Protein AF-A0A7D5RNF7-F1 (afdb_monomer_lite)

Foldseek 3Di:
DDPPPPVVVQVVLVPDDCVVQVVVLLVVLVCCVVPVVADPVNVVVVLVSHDPPSSVSSVVSVVVVVVVVVVVVVVVVVVVVVVVVVVVVVVVCVVVVVVVVVVVVLLVVLVVCVVVPHDLVRNCVVSVDDSVVSCVSVVND

Secondary structure (DSSP, 8-state):
-----HHHHHHHHHS--HHHHHHHHHHHHHHHHHHS---HHHHHHHHHTSPTTHHHHHHHHHHHHHHHHHHHHHHHHHHHHHHHHHHHHHHHHHHHHHHHHHHHHHHHHHHHHHHTT--HHHHHHHH---HHHHHHHTT--

Radius of gyration: 35.84 Å; chains: 1; bounding box: 63×28×89 Å

pLDDT: mean 80.75, std 16.22, range [35.88, 97.56]

Structure (mmCIF, N/CA/C/O backbone):
data_AF-A0A7D5RNF7-F1
#
_entry.id   AF-A0A7D5RNF7-F1
#
loop_
_atom_site.group_PDB
_atom_site.id
_atom_site.type_symbol
_atom_site.label_atom_id
_atom_site.label_alt_id
_atom_site.label_comp_id
_atom_site.label_asym_id
_atom_site.label_entity_id
_atom_site.label_seq_id
_atom_site.pdbx_PDB_ins_code
_atom_site.Cartn_x
_atom_site.Cartn_y
_atom_site.Cartn_z
_atom_site.occupancy
_atom_site.B_iso_or_equiv
_atom_site.auth_seq_id
_atom_site.auth_comp_id
_atom_site.auth_asym_id
_atom_site.auth_atom_id
_atom_site.pdbx_PDB_model_num
ATOM 1 N N . MET A 1 1 ? 3.300 -11.607 -44.545 1.00 35.88 1 MET A N 1
ATOM 2 C CA . MET A 1 1 ? 4.423 -10.722 -44.174 1.00 35.88 1 MET A CA 1
ATOM 3 C C . MET A 1 1 ? 5.564 -11.070 -45.110 1.00 35.88 1 MET A C 1
ATOM 5 O O . MET A 1 1 ? 5.890 -12.247 -45.188 1.00 35.88 1 MET A O 1
ATOM 9 N N . LYS A 1 2 ? 6.058 -10.127 -45.921 1.00 39.22 2 LYS A N 1
ATOM 10 C CA . LYS A 1 2 ? 7.221 -10.395 -46.779 1.00 39.22 2 LYS A CA 1
ATOM 11 C C . LYS A 1 2 ? 8.424 -10.611 -45.861 1.00 39.22 2 LYS A C 1
ATOM 13 O O . LYS A 1 2 ? 8.667 -9.762 -45.010 1.00 39.22 2 LYS A O 1
ATOM 18 N N . GLN A 1 3 ? 9.106 -11.746 -46.006 1.00 40.25 3 GLN A N 1
ATOM 19 C CA . GLN A 1 3 ? 10.434 -11.936 -45.431 1.00 40.25 3 GLN A CA 1
ATOM 20 C C . GLN A 1 3 ? 11.321 -10.837 -46.014 1.00 40.25 3 GLN A C 1
ATOM 22 O O . GLN A 1 3 ? 11.458 -10.742 -47.232 1.00 40.25 3 GLN A O 1
ATOM 27 N N . ILE A 1 4 ? 11.813 -9.952 -45.155 1.00 44.66 4 ILE A N 1
ATOM 28 C CA . ILE A 1 4 ? 12.855 -9.006 -45.534 1.00 44.66 4 ILE A CA 1
ATOM 29 C C . ILE A 1 4 ? 14.135 -9.842 -45.539 1.00 44.66 4 ILE A C 1
ATOM 31 O O . ILE A 1 4 ? 14.490 -10.407 -44.507 1.00 44.66 4 ILE A O 1
ATOM 35 N N . GLU A 1 5 ? 14.747 -10.023 -46.708 1.00 45.72 5 GLU A N 1
ATOM 36 C CA . GLU A 1 5 ? 16.010 -10.756 -46.833 1.00 45.72 5 GLU A CA 1
ATOM 37 C C . GLU A 1 5 ? 17.110 -10.005 -46.062 1.00 45.72 5 GLU A C 1
ATOM 39 O O . GLU A 1 5 ? 17.193 -8.778 -46.147 1.00 45.72 5 GLU A O 1
ATOM 44 N N . GLU A 1 6 ? 17.966 -10.730 -45.330 1.00 48.22 6 GLU A N 1
ATOM 45 C CA . GLU A 1 6 ? 19.054 -10.193 -44.479 1.00 48.22 6 GLU A CA 1
ATOM 46 C C . GLU A 1 6 ? 19.940 -9.147 -45.197 1.00 48.22 6 GLU A C 1
ATOM 48 O O . GLU A 1 6 ? 20.492 -8.241 -44.573 1.00 48.22 6 GLU A O 1
ATOM 53 N N . GLY A 1 7 ? 20.035 -9.213 -46.530 1.00 46.28 7 GLY A N 1
ATOM 54 C CA . GLY A 1 7 ? 20.783 -8.256 -47.350 1.00 46.28 7 GLY A CA 1
ATOM 55 C C . GLY A 1 7 ? 20.116 -6.886 -47.551 1.00 46.28 7 GLY A C 1
ATOM 56 O O . GLY A 1 7 ? 20.824 -5.898 -47.750 1.00 46.28 7 GLY A O 1
ATOM 57 N N . GLU A 1 8 ? 18.784 -6.786 -47.490 1.00 51.09 8 GLU A N 1
ATOM 58 C CA . GLU A 1 8 ? 18.082 -5.504 -47.669 1.00 51.09 8 GLU A CA 1
ATOM 59 C C . GLU A 1 8 ? 18.176 -4.625 -46.421 1.00 51.09 8 GLU A C 1
ATOM 61 O O . GLU A 1 8 ? 18.322 -3.408 -46.542 1.00 51.09 8 GLU A O 1
ATOM 66 N N . PHE A 1 9 ? 18.180 -5.235 -45.230 1.00 52.75 9 PHE A N 1
ATOM 67 C CA . PHE A 1 9 ? 18.369 -4.507 -43.975 1.00 52.75 9 PHE A CA 1
ATOM 68 C C . PHE A 1 9 ? 19.731 -3.809 -43.964 1.00 52.75 9 PHE A C 1
ATOM 70 O O . PHE A 1 9 ? 19.790 -2.591 -43.815 1.00 52.75 9 PHE A O 1
ATOM 77 N N . ARG A 1 10 ? 20.823 -4.536 -44.242 1.00 49.66 10 ARG A N 1
ATOM 78 C CA . ARG A 1 10 ? 22.176 -3.957 -44.284 1.00 49.66 10 ARG A CA 1
ATOM 79 C C . ARG A 1 10 ? 22.273 -2.762 -45.242 1.00 49.66 10 ARG A C 1
ATOM 81 O O . ARG A 1 10 ? 22.844 -1.738 -44.880 1.00 49.66 10 ARG A O 1
ATOM 88 N N . ARG A 1 11 ? 21.658 -2.854 -46.424 1.00 55.97 11 ARG A N 1
ATOM 89 C CA . ARG A 1 11 ? 21.707 -1.800 -47.449 1.00 55.97 11 ARG A CA 1
ATOM 90 C C . ARG A 1 11 ? 20.972 -0.520 -47.034 1.00 55.97 11 ARG A C 1
ATOM 92 O O . ARG A 1 11 ? 21.464 0.575 -47.290 1.00 55.97 11 ARG A O 1
ATOM 99 N N . VAL A 1 12 ? 19.832 -0.649 -46.349 1.00 59.47 12 VAL A N 1
ATOM 100 C CA . VAL A 1 12 ? 19.083 0.498 -45.805 1.00 59.47 12 VAL A CA 1
ATOM 101 C C . VAL A 1 12 ? 19.910 1.259 -44.765 1.00 59.47 12 VAL A C 1
ATOM 103 O O . VAL A 1 12 ? 19.894 2.489 -44.760 1.00 59.47 12 VAL A O 1
ATOM 106 N N . PHE A 1 13 ? 20.663 0.555 -43.914 1.00 52.72 13 PHE A N 1
ATOM 107 C CA . PHE A 1 13 ? 21.508 1.193 -42.900 1.00 52.72 13 PHE A CA 1
ATOM 108 C C . PHE A 1 13 ? 22.828 1.737 -43.467 1.00 52.72 13 PHE A C 1
ATOM 110 O O . PHE A 1 13 ? 23.282 2.784 -43.016 1.00 52.72 13 PHE A O 1
ATOM 117 N N . GLU A 1 14 ? 23.414 1.109 -44.492 1.00 55.47 14 GLU A N 1
ATOM 118 C CA . GLU A 1 14 ? 24.600 1.634 -45.192 1.00 55.47 14 GLU A CA 1
ATOM 119 C C . GLU A 1 14 ? 24.328 2.968 -45.915 1.00 55.47 14 GLU A C 1
ATOM 121 O O . GLU A 1 14 ? 25.200 3.836 -45.970 1.00 55.47 14 GLU A O 1
ATOM 126 N N . GLU A 1 15 ? 23.115 3.171 -46.440 1.00 56.00 15 GLU A N 1
ATOM 127 C CA . GLU A 1 15 ? 22.704 4.440 -47.063 1.00 56.00 15 GLU A CA 1
ATOM 128 C C . GLU A 1 15 ? 22.309 5.523 -46.036 1.00 56.00 15 GLU A C 1
ATOM 130 O O . GLU A 1 15 ? 22.241 6.716 -46.369 1.00 56.00 15 GLU A O 1
ATOM 135 N N . PHE A 1 16 ? 22.089 5.141 -44.772 1.00 55.38 16 PHE A N 1
ATOM 136 C CA . PHE A 1 16 ? 21.710 6.045 -43.688 1.00 55.38 16 PHE A CA 1
ATOM 137 C C . PHE A 1 16 ? 22.926 6.836 -43.188 1.00 55.38 16 PHE A C 1
ATOM 139 O O . PHE A 1 16 ? 23.666 6.432 -42.294 1.00 55.38 16 PHE A O 1
ATOM 146 N N . ARG A 1 17 ? 23.137 8.024 -43.761 1.00 51.69 17 ARG A N 1
ATOM 147 C CA . ARG A 1 17 ? 24.157 8.955 -43.263 1.00 51.69 17 ARG A CA 1
ATOM 148 C C . ARG A 1 17 ? 23.716 9.585 -41.933 1.00 51.69 17 ARG A C 1
ATOM 150 O O . ARG A 1 17 ? 22.757 10.361 -41.882 1.00 51.69 17 ARG A O 1
ATOM 157 N N . THR A 1 18 ? 24.417 9.230 -40.854 1.00 51.12 18 THR A N 1
ATOM 158 C CA . THR A 1 18 ? 24.142 9.635 -39.459 1.00 51.12 18 THR A CA 1
ATOM 159 C C . THR A 1 18 ? 24.229 11.148 -39.230 1.00 51.12 18 THR A C 1
ATOM 161 O O . THR A 1 18 ? 23.504 11.689 -38.397 1.00 51.12 18 THR A O 1
ATOM 164 N N . ASP A 1 19 ? 25.021 11.862 -40.033 1.00 52.28 19 ASP A N 1
ATOM 165 C CA . ASP A 1 19 ? 25.193 13.321 -39.983 1.00 52.28 19 ASP A CA 1
ATOM 166 C C . ASP A 1 19 ? 23.920 14.121 -40.322 1.00 52.28 19 ASP A C 1
ATOM 168 O O . ASP A 1 19 ? 23.785 15.275 -39.910 1.00 52.28 19 ASP A O 1
ATOM 172 N N . LYS A 1 20 ? 22.972 13.519 -41.051 1.00 49.59 20 LYS A N 1
ATOM 173 C CA . LYS A 1 20 ? 21.760 14.194 -41.541 1.00 49.59 20 LYS A CA 1
ATOM 174 C C . LYS A 1 20 ? 20.463 13.679 -40.904 1.00 49.59 20 LYS A C 1
ATOM 176 O O . LYS A 1 20 ? 19.457 14.388 -40.935 1.00 49.59 20 LYS A O 1
ATOM 181 N N . TYR A 1 21 ? 20.481 12.478 -40.316 1.00 53.31 21 TYR A N 1
ATOM 182 C CA . TYR A 1 21 ? 19.273 11.772 -39.860 1.00 53.31 21 TYR A CA 1
ATOM 183 C C . TYR A 1 21 ? 19.382 11.074 -38.488 1.00 53.31 21 TYR A C 1
ATOM 185 O O . TYR A 1 21 ? 18.495 10.280 -38.177 1.00 53.31 21 TYR A O 1
ATOM 193 N N . GLY A 1 22 ? 20.379 11.370 -37.639 1.00 54.31 22 GLY A N 1
ATOM 194 C CA . GLY A 1 22 ? 20.537 10.724 -36.313 1.00 54.31 22 GLY A CA 1
ATOM 195 C C . GLY A 1 22 ? 19.255 10.682 -35.455 1.00 54.31 22 GLY A C 1
ATOM 196 O O . GLY A 1 22 ? 18.902 9.657 -34.875 1.00 54.31 22 GLY A O 1
ATOM 197 N N . ASN A 1 23 ? 18.432 11.739 -35.508 1.00 61.31 23 ASN A N 1
ATOM 198 C CA . ASN A 1 23 ? 17.136 11.784 -34.809 1.00 61.31 23 ASN A CA 1
ATOM 199 C C . ASN A 1 23 ? 16.096 10.759 -35.323 1.00 61.31 23 ASN A C 1
ATOM 201 O O . ASN A 1 23 ? 15.237 10.311 -34.558 1.00 61.31 23 ASN A O 1
ATOM 205 N N . TYR A 1 24 ? 16.140 10.385 -36.605 1.00 69.31 24 TYR A N 1
ATOM 206 C CA . TYR A 1 24 ? 15.216 9.405 -37.194 1.00 69.31 24 TYR A CA 1
ATOM 207 C C . TYR A 1 24 ? 15.623 7.973 -36.861 1.00 69.31 24 TYR A C 1
ATOM 209 O O . TYR A 1 24 ? 14.755 7.164 -36.537 1.00 69.31 24 TYR A O 1
ATOM 217 N N . LEU A 1 25 ? 16.926 7.682 -36.877 1.00 69.38 25 LEU A N 1
ATOM 218 C CA . LEU A 1 25 ? 17.463 6.388 -36.464 1.00 69.38 25 LEU A CA 1
ATOM 219 C C . LEU A 1 25 ? 17.045 6.073 -35.022 1.00 69.38 25 LEU A C 1
ATOM 221 O O . LEU A 1 25 ? 16.455 5.025 -34.761 1.00 69.38 25 LEU A O 1
ATOM 225 N N . GLY A 1 26 ? 17.234 7.032 -34.111 1.00 67.19 26 GLY A N 1
ATOM 226 C CA . GLY A 1 26 ? 16.784 6.879 -32.730 1.00 67.19 26 GLY A CA 1
ATOM 227 C C . GLY A 1 26 ? 15.276 6.692 -32.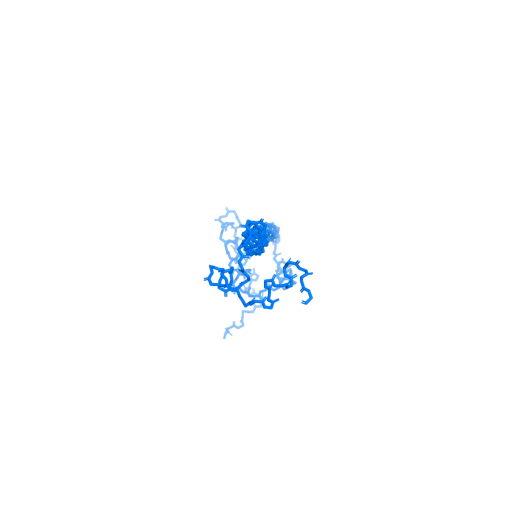593 1.00 67.19 26 GLY A C 1
ATOM 228 O O . GLY A 1 26 ? 14.837 5.853 -31.813 1.00 67.19 26 GLY A O 1
ATOM 229 N N . SER A 1 27 ? 14.473 7.391 -33.398 1.00 70.44 27 SER A N 1
ATOM 230 C CA . SER A 1 27 ? 13.014 7.221 -33.393 1.00 70.44 27 SER A CA 1
ATOM 231 C C . SER A 1 27 ? 12.586 5.818 -33.840 1.00 70.44 27 SER A C 1
ATOM 233 O O . SER A 1 27 ? 11.679 5.239 -33.245 1.00 70.44 27 SER A O 1
ATOM 235 N N . ILE A 1 28 ? 13.254 5.244 -34.847 1.00 75.50 28 ILE A N 1
ATOM 236 C CA . ILE A 1 28 ? 12.993 3.878 -35.324 1.00 75.50 28 ILE A CA 1
ATOM 237 C C . ILE A 1 28 ? 13.390 2.853 -34.260 1.00 75.50 28 ILE A C 1
ATOM 239 O O . ILE A 1 28 ? 12.630 1.919 -34.012 1.00 75.50 28 ILE A O 1
ATOM 243 N N . ILE A 1 29 ? 14.533 3.042 -33.596 1.00 73.00 29 ILE A N 1
ATOM 244 C CA . ILE A 1 29 ? 14.995 2.164 -32.512 1.00 73.00 29 ILE A CA 1
ATOM 245 C C . ILE A 1 29 ? 14.011 2.196 -31.339 1.00 73.00 29 ILE A C 1
ATOM 247 O O . ILE A 1 29 ? 13.572 1.144 -30.882 1.00 73.00 29 ILE A O 1
ATOM 251 N N . VAL A 1 30 ? 13.606 3.392 -30.893 1.00 70.56 30 VAL A N 1
ATOM 252 C CA . VAL A 1 30 ? 12.609 3.567 -29.823 1.00 70.56 30 VAL A CA 1
ATOM 253 C C . VAL A 1 30 ? 11.297 2.882 -30.197 1.00 70.56 30 VAL A C 1
ATOM 255 O O . VAL A 1 30 ? 10.762 2.103 -29.412 1.00 70.56 30 VAL A O 1
ATOM 258 N N . TYR A 1 31 ? 10.791 3.146 -31.403 1.00 74.31 31 TYR A N 1
ATOM 259 C CA . TYR A 1 31 ? 9.541 2.563 -31.879 1.00 74.31 31 TYR A CA 1
ATOM 260 C C . TYR A 1 31 ? 9.613 1.034 -31.932 1.00 74.31 31 TYR A C 1
ATOM 262 O O . TYR A 1 31 ? 8.686 0.368 -31.470 1.00 74.31 31 TYR A O 1
ATOM 270 N N . SER A 1 32 ? 10.720 0.494 -32.446 1.00 73.38 32 SER A N 1
ATOM 271 C CA . SER A 1 32 ? 10.956 -0.946 -32.555 1.00 73.38 32 SER A CA 1
ATOM 272 C C . SER A 1 32 ? 10.990 -1.596 -31.177 1.00 73.38 32 SER A C 1
ATOM 274 O O . SER A 1 32 ? 10.240 -2.530 -30.948 1.00 73.38 32 SER A O 1
ATOM 276 N N . LEU A 1 33 ? 11.751 -1.048 -30.227 1.00 69.19 33 LEU A N 1
ATOM 277 C CA . LEU A 1 33 ? 11.841 -1.577 -28.861 1.00 69.19 33 LEU A CA 1
ATOM 278 C C . LEU A 1 33 ? 10.517 -1.519 -28.086 1.00 69.19 33 LEU A C 1
ATOM 280 O O . LEU A 1 33 ? 10.277 -2.348 -27.216 1.00 69.19 33 LEU A O 1
ATOM 284 N N . GLN A 1 34 ? 9.673 -0.523 -28.359 1.00 67.06 34 GLN A N 1
ATOM 285 C CA . GLN A 1 34 ? 8.412 -0.339 -27.636 1.00 67.06 34 GLN A CA 1
ATOM 286 C C . GLN A 1 34 ? 7.243 -1.135 -28.224 1.00 67.06 34 GLN A C 1
ATOM 288 O O . GLN A 1 34 ? 6.327 -1.491 -27.487 1.00 67.06 34 GLN A O 1
ATOM 293 N N . ASN A 1 35 ? 7.229 -1.363 -29.541 1.00 72.12 35 ASN A N 1
ATOM 294 C CA . ASN A 1 35 ? 6.054 -1.895 -30.245 1.00 72.12 35 ASN A CA 1
ATOM 295 C C . ASN A 1 35 ? 6.300 -3.256 -30.892 1.00 72.12 35 ASN A C 1
ATOM 297 O O . ASN A 1 35 ? 5.350 -3.997 -31.145 1.00 72.12 35 ASN A O 1
ATOM 301 N N . LEU A 1 36 ? 7.556 -3.592 -31.170 1.00 70.00 36 LEU A N 1
ATOM 302 C CA . LEU A 1 36 ? 7.948 -4.931 -31.562 1.00 70.00 36 LEU A CA 1
ATOM 303 C C . LEU A 1 36 ? 8.429 -5.577 -30.269 1.00 70.00 36 LEU A C 1
ATOM 305 O O . LEU A 1 36 ? 9.315 -5.049 -29.609 1.00 70.00 36 LEU A O 1
ATOM 309 N N . ASN A 1 37 ? 7.785 -6.661 -29.856 1.00 69.06 37 ASN A N 1
ATOM 310 C CA . ASN A 1 37 ? 8.032 -7.346 -28.588 1.00 69.06 37 ASN A CA 1
ATOM 311 C C . ASN A 1 37 ? 9.393 -8.084 -28.612 1.00 69.06 37 ASN A C 1
ATOM 313 O O . ASN A 1 37 ? 9.436 -9.304 -28.488 1.00 69.06 37 ASN A O 1
ATOM 317 N N . ILE A 1 38 ? 10.471 -7.339 -28.868 1.00 73.06 38 ILE A N 1
ATOM 318 C CA . ILE A 1 38 ? 11.847 -7.779 -29.082 1.00 73.06 38 ILE A CA 1
ATOM 319 C C . ILE A 1 38 ? 12.511 -7.870 -27.713 1.00 73.06 38 ILE A C 1
ATOM 321 O O . ILE A 1 38 ? 12.540 -6.904 -26.947 1.00 73.06 38 ILE A O 1
ATOM 325 N N . SER A 1 39 ? 13.046 -9.040 -27.394 1.00 75.62 39 SER A N 1
ATOM 326 C CA . SER A 1 39 ? 13.834 -9.246 -26.184 1.00 75.62 39 SER A CA 1
ATOM 327 C C . SER A 1 39 ? 15.185 -8.523 -26.257 1.00 75.62 39 SER A C 1
ATOM 329 O O . SER A 1 39 ? 15.709 -8.228 -27.331 1.00 75.62 39 SER A O 1
ATOM 331 N N . SER A 1 40 ? 15.810 -8.282 -25.102 1.00 71.25 40 SER A N 1
ATOM 332 C CA . SER A 1 40 ? 17.154 -7.688 -25.052 1.00 71.25 40 SER A CA 1
ATOM 333 C C . SER A 1 40 ? 18.201 -8.511 -25.814 1.00 71.25 40 SER A C 1
ATOM 335 O O . SER A 1 40 ? 19.172 -7.952 -26.313 1.00 71.25 40 SER A O 1
ATOM 337 N N . GLU A 1 41 ? 18.016 -9.830 -25.898 1.00 76.69 41 GLU A N 1
ATOM 338 C CA . GLU A 1 41 ? 18.922 -10.742 -26.600 1.00 76.69 41 GLU A CA 1
ATOM 339 C C . GLU A 1 41 ? 18.786 -10.604 -28.121 1.00 76.69 41 GLU A C 1
ATOM 341 O O . GLU A 1 41 ? 19.783 -10.366 -28.798 1.00 76.69 41 GLU A O 1
ATOM 346 N N . GLU A 1 42 ? 17.554 -10.621 -28.639 1.00 77.38 42 GLU A N 1
ATOM 347 C CA . GLU A 1 42 ? 17.267 -10.393 -30.063 1.00 77.38 42 GLU A CA 1
ATOM 348 C C . GLU A 1 42 ? 17.729 -9.004 -30.521 1.00 77.38 42 GLU A C 1
ATOM 350 O O . GLU A 1 42 ? 18.291 -8.855 -31.607 1.00 77.38 42 GLU A O 1
ATOM 355 N N . MET A 1 43 ? 17.552 -7.986 -29.673 1.00 74.50 43 MET A N 1
ATOM 356 C CA . MET A 1 43 ? 18.042 -6.642 -29.965 1.00 74.50 43 MET A CA 1
ATOM 357 C C . MET A 1 43 ? 19.572 -6.603 -30.049 1.00 74.50 43 MET A C 1
ATOM 359 O O . MET A 1 43 ? 20.110 -5.966 -30.949 1.00 74.50 43 MET A O 1
ATOM 363 N N . ASN A 1 44 ? 20.285 -7.277 -29.143 1.00 76.81 44 ASN A N 1
ATOM 364 C CA . ASN A 1 44 ? 21.750 -7.307 -29.170 1.00 76.81 44 ASN A CA 1
ATOM 365 C C . ASN A 1 44 ? 22.279 -7.992 -30.434 1.00 76.81 44 ASN A C 1
ATOM 367 O O . ASN A 1 44 ? 23.193 -7.464 -31.063 1.00 76.81 44 ASN A O 1
ATOM 371 N N . THR A 1 45 ? 21.668 -9.109 -30.844 1.00 81.81 45 THR A N 1
ATOM 372 C CA . THR A 1 45 ? 22.003 -9.777 -32.111 1.00 81.81 45 THR A CA 1
ATOM 373 C C . THR A 1 45 ? 21.836 -8.828 -33.294 1.00 81.81 45 THR A C 1
ATOM 375 O O . THR A 1 45 ? 22.719 -8.726 -34.138 1.00 81.81 45 THR A O 1
ATOM 378 N N . PHE A 1 46 ? 20.741 -8.073 -33.317 1.00 76.06 46 PHE A N 1
ATOM 379 C CA . PHE A 1 46 ? 20.455 -7.127 -34.386 1.00 76.06 46 PHE A CA 1
ATOM 380 C C . PHE A 1 46 ? 21.409 -5.916 -34.395 1.00 76.06 46 PHE A C 1
ATOM 382 O O . PHE A 1 46 ? 21.879 -5.491 -35.449 1.00 76.06 46 PHE A O 1
ATOM 389 N N . ILE A 1 47 ? 21.760 -5.390 -33.217 1.00 76.75 47 ILE A N 1
ATOM 390 C CA . ILE A 1 47 ? 22.752 -4.313 -33.058 1.00 76.75 47 ILE A CA 1
ATOM 391 C C . ILE A 1 47 ? 24.133 -4.754 -33.558 1.00 76.75 47 ILE A C 1
ATOM 393 O O . ILE A 1 47 ? 24.878 -3.938 -34.104 1.00 76.75 47 ILE A O 1
ATOM 397 N N . ASP A 1 48 ? 24.495 -6.026 -33.382 1.00 82.06 48 ASP A N 1
ATOM 398 C CA . ASP A 1 48 ? 25.790 -6.552 -33.814 1.00 82.06 48 ASP A CA 1
ATOM 399 C C . ASP A 1 48 ? 25.964 -6.588 -35.337 1.00 82.06 48 ASP A C 1
ATOM 401 O O . ASP A 1 48 ? 27.098 -6.532 -35.817 1.00 82.06 48 ASP A O 1
ATOM 405 N N . GLU A 1 49 ? 24.865 -6.612 -36.091 1.00 82.81 49 GLU A N 1
ATOM 406 C CA . GLU A 1 49 ? 24.873 -6.577 -37.556 1.00 82.81 49 GLU A CA 1
ATOM 407 C C . GLU A 1 49 ? 25.071 -5.167 -38.130 1.00 82.81 49 GLU A C 1
ATOM 409 O O . GLU A 1 49 ? 25.341 -5.016 -39.329 1.00 82.81 49 GLU A O 1
ATOM 414 N N . PHE A 1 50 ? 24.958 -4.131 -37.295 1.00 79.06 50 PHE A N 1
ATOM 415 C CA . PHE A 1 50 ? 25.083 -2.747 -37.730 1.00 79.06 50 PHE A CA 1
ATOM 416 C C . PHE A 1 50 ? 26.543 -2.346 -37.969 1.00 79.06 50 PHE A C 1
ATOM 418 O O . PHE A 1 50 ? 27.425 -2.674 -37.170 1.00 79.06 50 PHE A O 1
ATOM 425 N N . PRO A 1 51 ? 26.823 -1.570 -39.031 1.00 79.56 51 PRO A N 1
ATOM 426 C CA . PRO A 1 51 ? 28.136 -0.973 -39.210 1.00 79.56 51 PRO A CA 1
ATOM 427 C C . PRO A 1 51 ? 28.412 0.086 -38.127 1.00 79.56 51 PRO A C 1
ATOM 429 O O . PRO A 1 51 ? 27.514 0.798 -37.666 1.00 79.56 51 PRO A O 1
ATOM 432 N N . GLU A 1 52 ? 29.679 0.254 -37.751 1.00 77.75 52 GLU A N 1
ATOM 433 C CA . GLU A 1 52 ? 30.123 1.450 -37.018 1.00 77.75 52 GLU A CA 1
ATOM 434 C C . GLU A 1 52 ? 29.963 2.671 -37.941 1.00 77.75 52 GLU A C 1
ATOM 436 O O . GLU A 1 52 ? 30.403 2.577 -39.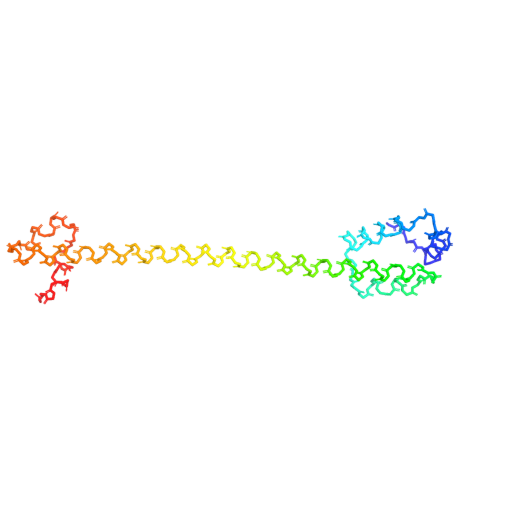092 1.00 77.75 52 GLU A O 1
ATOM 441 N N . PRO A 1 53 ? 29.347 3.812 -37.546 1.00 77.69 53 PRO A N 1
ATOM 442 C CA . PRO A 1 53 ? 29.028 4.340 -36.203 1.00 77.69 53 PRO A CA 1
ATOM 443 C C . PRO A 1 53 ? 27.580 4.122 -35.711 1.00 77.69 53 PRO A C 1
ATOM 445 O O . PRO A 1 53 ? 27.233 4.533 -34.602 1.00 77.69 53 PRO A O 1
ATOM 448 N N . ILE A 1 54 ? 26.725 3.511 -36.535 1.00 76.31 54 ILE A N 1
ATOM 449 C CA . ILE A 1 54 ? 25.293 3.299 -36.257 1.00 76.31 54 ILE A CA 1
ATOM 450 C C . ILE A 1 54 ? 25.117 2.389 -35.041 1.00 76.31 54 ILE A C 1
ATOM 452 O O . ILE A 1 54 ? 24.258 2.632 -34.191 1.00 76.31 54 ILE A O 1
ATOM 456 N N . LYS A 1 55 ? 25.972 1.368 -34.928 1.00 80.44 55 LYS A N 1
ATOM 457 C CA . LYS A 1 55 ? 26.034 0.468 -33.775 1.00 80.44 55 LYS A CA 1
ATOM 458 C C . LYS A 1 55 ? 26.232 1.228 -32.458 1.00 80.44 55 LYS A C 1
ATOM 460 O O . LYS A 1 55 ? 25.414 1.100 -31.548 1.00 80.44 55 LYS A O 1
ATOM 465 N N . SER A 1 56 ? 27.257 2.077 -32.382 1.00 80.00 56 SER A N 1
ATOM 466 C CA . SER A 1 56 ? 27.566 2.898 -31.200 1.00 80.00 56 SER A CA 1
ATOM 467 C C . SER A 1 56 ? 26.424 3.850 -30.802 1.00 80.00 56 SER A C 1
ATOM 469 O O . SER A 1 56 ? 26.049 3.942 -29.626 1.00 80.00 56 SER A O 1
ATOM 471 N N . GLU A 1 57 ? 25.808 4.515 -31.784 1.00 78.38 57 GLU A N 1
ATOM 472 C CA . GLU A 1 57 ? 24.649 5.387 -31.553 1.00 78.38 57 GLU A CA 1
ATOM 473 C C . GLU A 1 57 ? 23.446 4.589 -31.019 1.00 78.38 57 GLU A C 1
ATOM 475 O O . GLU A 1 57 ? 22.821 4.978 -30.028 1.00 78.38 57 GLU A O 1
ATOM 480 N N . THR A 1 58 ? 23.183 3.417 -31.602 1.00 77.31 58 THR A N 1
ATOM 481 C CA . THR A 1 58 ? 22.092 2.521 -31.191 1.00 77.31 58 THR A CA 1
ATOM 482 C C . THR A 1 58 ? 22.281 2.004 -29.768 1.00 77.31 58 THR A C 1
ATOM 484 O O . THR A 1 58 ? 21.337 2.035 -28.977 1.00 77.31 58 THR A O 1
ATOM 487 N N . MET A 1 59 ? 23.499 1.590 -29.406 1.00 79.25 59 MET A N 1
ATOM 488 C CA . MET A 1 59 ? 23.825 1.152 -28.045 1.00 79.25 59 MET A CA 1
ATOM 489 C C . MET A 1 59 ? 23.598 2.269 -27.021 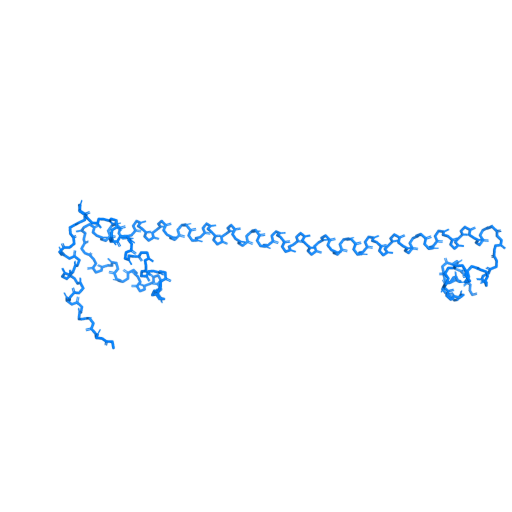1.00 79.25 59 MET A C 1
ATOM 491 O O . MET A 1 59 ? 23.016 2.030 -25.964 1.00 79.25 59 MET A O 1
ATOM 495 N N . THR A 1 60 ? 23.993 3.500 -27.355 1.00 82.88 60 THR A N 1
ATOM 496 C CA . THR A 1 60 ? 23.794 4.667 -26.483 1.00 82.88 60 THR A CA 1
ATOM 497 C C . THR A 1 60 ? 22.306 4.935 -26.243 1.00 82.88 60 THR A C 1
ATOM 499 O O . THR A 1 60 ? 21.882 5.165 -25.108 1.00 82.88 60 THR A O 1
ATOM 502 N N . ILE A 1 61 ? 21.491 4.878 -27.299 1.00 78.94 61 ILE A N 1
ATOM 503 C CA . ILE A 1 61 ? 20.041 5.090 -27.215 1.00 78.94 61 ILE A CA 1
ATOM 504 C C . ILE A 1 61 ? 19.376 3.970 -26.408 1.00 78.94 61 ILE A C 1
ATOM 506 O O . ILE A 1 61 ? 18.573 4.252 -25.517 1.00 78.94 61 ILE A O 1
ATOM 510 N N . ALA A 1 62 ? 19.742 2.711 -26.661 1.00 77.19 62 ALA A N 1
ATOM 511 C CA . ALA A 1 62 ? 19.229 1.563 -25.919 1.00 77.19 62 ALA A CA 1
ATOM 512 C C . ALA A 1 62 ? 19.553 1.664 -24.418 1.00 77.19 62 ALA A C 1
ATOM 514 O O . ALA A 1 62 ? 18.673 1.457 -23.580 1.00 77.19 62 ALA A O 1
ATOM 515 N N . GLU A 1 63 ? 20.777 2.065 -24.062 1.00 81.00 63 GLU A N 1
ATOM 516 C CA . GLU A 1 63 ? 21.170 2.261 -22.665 1.00 81.00 63 GLU A CA 1
ATOM 517 C C . GLU A 1 63 ? 20.363 3.381 -21.990 1.00 81.00 63 GLU A C 1
ATOM 519 O O . GLU A 1 63 ? 19.896 3.223 -20.858 1.00 81.00 63 GLU A O 1
ATOM 524 N N . GLN A 1 64 ? 20.159 4.510 -22.674 1.00 81.12 64 GLN A N 1
ATOM 525 C CA . GLN A 1 64 ? 19.349 5.613 -22.150 1.00 81.12 64 GLN A CA 1
ATOM 526 C C . GLN A 1 64 ? 17.894 5.195 -21.917 1.00 81.12 64 GLN A C 1
ATOM 528 O O . GLN A 1 64 ? 17.329 5.507 -20.864 1.00 81.12 64 GLN A O 1
ATOM 533 N N . LEU A 1 65 ? 17.297 4.468 -22.865 1.00 77.69 65 LEU A N 1
ATOM 534 C CA . LEU A 1 65 ? 15.933 3.954 -22.744 1.00 77.69 65 LEU A CA 1
ATOM 535 C C . LEU A 1 65 ? 15.809 2.952 -21.600 1.00 77.69 65 LEU A C 1
ATOM 537 O O . LEU A 1 65 ? 14.880 3.065 -20.802 1.00 77.69 65 LEU A O 1
ATOM 541 N N . TYR A 1 66 ? 16.768 2.035 -21.463 1.00 79.25 66 TYR A N 1
ATOM 542 C CA . TYR A 1 66 ? 16.802 1.086 -20.355 1.00 79.25 66 TYR A CA 1
ATOM 543 C C . TYR A 1 66 ? 16.881 1.806 -19.004 1.00 79.25 66 TYR A C 1
ATOM 545 O O . TYR A 1 66 ? 16.065 1.563 -18.115 1.00 79.25 66 TYR A O 1
ATOM 553 N N . ARG A 1 67 ? 17.814 2.757 -18.855 1.00 79.06 67 ARG A N 1
ATOM 554 C CA . ARG A 1 67 ? 17.952 3.561 -17.628 1.00 79.06 67 ARG A CA 1
ATOM 555 C C . ARG A 1 67 ? 16.672 4.329 -17.304 1.00 79.06 67 ARG A C 1
ATOM 557 O O . ARG A 1 67 ? 16.280 4.386 -16.138 1.00 79.06 67 ARG A O 1
ATOM 564 N N . LYS A 1 68 ? 16.020 4.905 -18.317 1.00 80.06 68 LYS A N 1
ATOM 565 C CA . LYS A 1 68 ? 14.745 5.609 -18.160 1.00 80.06 68 LYS A CA 1
ATOM 566 C C . LYS A 1 68 ? 13.637 4.656 -17.707 1.00 80.06 68 LYS A C 1
ATOM 568 O O . LYS A 1 68 ? 12.990 4.951 -16.710 1.00 80.06 68 LYS A O 1
ATOM 573 N N . GLY A 1 69 ? 13.485 3.503 -18.356 1.00 80.50 69 GLY A N 1
ATOM 574 C CA . GLY A 1 69 ? 12.480 2.501 -17.996 1.00 80.50 69 GLY A CA 1
ATOM 575 C C . GLY A 1 69 ? 12.672 1.943 -16.583 1.00 80.50 69 GLY A C 1
ATOM 576 O O . GLY A 1 69 ? 11.715 1.854 -15.821 1.00 80.50 69 GLY A O 1
ATOM 577 N N . VAL A 1 70 ? 13.915 1.651 -16.180 1.00 77.88 70 VAL A N 1
ATOM 578 C CA . VAL A 1 70 ? 14.232 1.225 -14.804 1.00 77.88 70 VAL A CA 1
ATOM 579 C C . VAL A 1 70 ? 13.874 2.314 -13.793 1.00 77.88 70 VAL A C 1
ATOM 581 O O . VAL A 1 70 ? 13.321 2.017 -12.733 1.00 77.88 70 VAL A O 1
ATOM 584 N N . LYS A 1 71 ? 14.184 3.578 -14.104 1.00 83.12 71 LYS A N 1
ATOM 585 C CA . LYS A 1 71 ? 13.847 4.711 -13.238 1.00 83.12 71 LYS A CA 1
ATOM 586 C C . LYS A 1 71 ? 12.332 4.872 -13.101 1.00 83.12 71 LYS A C 1
ATOM 588 O O . LYS A 1 71 ? 11.849 4.918 -11.975 1.00 83.12 71 LYS A O 1
ATOM 593 N N . GLU A 1 72 ? 11.604 4.904 -14.214 1.00 81.88 72 GLU A N 1
ATOM 594 C CA . GLU A 1 72 ? 10.144 5.051 -14.235 1.00 81.88 72 GLU A CA 1
ATOM 595 C C . GLU A 1 72 ? 9.454 3.886 -13.519 1.00 81.88 72 GLU A C 1
ATOM 597 O O . GLU A 1 72 ? 8.617 4.118 -12.653 1.00 81.88 72 GLU A O 1
ATOM 602 N N . GLY A 1 73 ? 9.861 2.642 -13.788 1.00 84.25 73 GLY A N 1
ATOM 603 C CA . GLY A 1 73 ? 9.304 1.466 -13.118 1.00 84.25 73 GLY A CA 1
ATOM 604 C C . GLY A 1 73 ? 9.564 1.464 -11.609 1.00 84.25 73 GLY A C 1
ATOM 605 O O . GLY A 1 73 ? 8.686 1.106 -10.825 1.00 84.25 73 GLY A O 1
ATOM 606 N N . LYS A 1 74 ? 10.746 1.921 -11.173 1.00 88.38 74 LYS A N 1
ATOM 607 C CA . LYS A 1 74 ? 11.049 2.083 -9.745 1.00 88.38 74 LYS A CA 1
ATOM 608 C C . LYS A 1 74 ? 10.201 3.184 -9.109 1.00 88.38 74 LYS A C 1
ATOM 610 O O . LYS A 1 74 ? 9.683 2.980 -8.016 1.00 88.38 74 LYS A O 1
ATOM 615 N N . GLU A 1 75 ? 10.079 4.338 -9.760 1.00 88.81 75 GLU A N 1
ATOM 616 C CA . GLU A 1 75 ? 9.272 5.460 -9.270 1.00 88.81 75 GLU A CA 1
ATOM 617 C C . GLU A 1 75 ? 7.795 5.067 -9.156 1.00 88.81 75 GLU A C 1
ATOM 619 O O . GLU A 1 75 ? 7.205 5.244 -8.091 1.00 88.81 75 GLU A O 1
ATOM 624 N N . GLN A 1 76 ? 7.233 4.439 -10.192 1.00 87.25 76 GLN A N 1
ATOM 625 C CA . GLN A 1 76 ? 5.859 3.933 -10.194 1.00 87.25 76 GLN A CA 1
ATOM 626 C C . GLN A 1 76 ? 5.642 2.874 -9.112 1.00 87.25 76 GLN A C 1
ATOM 628 O O . GLN A 1 76 ? 4.712 2.993 -8.319 1.00 87.25 76 GLN A O 1
ATOM 633 N N . GLY A 1 77 ? 6.527 1.877 -9.013 1.00 91.19 77 GLY A N 1
ATOM 634 C CA . GLY A 1 77 ? 6.410 0.825 -8.003 1.00 91.19 77 GLY A CA 1
ATOM 635 C C . GLY A 1 77 ? 6.476 1.360 -6.569 1.00 91.19 77 GLY A C 1
ATOM 636 O O . GLY A 1 77 ? 5.715 0.921 -5.707 1.00 91.19 77 GLY A O 1
ATOM 637 N N . VAL A 1 78 ? 7.347 2.341 -6.308 1.00 93.44 78 VAL A N 1
ATOM 638 C CA . VAL A 1 78 ? 7.435 3.008 -4.999 1.00 93.44 78 VAL A CA 1
ATOM 639 C C . VAL A 1 78 ? 6.180 3.828 -4.716 1.00 93.44 78 VAL A C 1
ATOM 641 O O . VAL A 1 78 ? 5.642 3.739 -3.613 1.00 93.44 78 VAL A O 1
ATOM 644 N N . GLN A 1 79 ? 5.702 4.602 -5.690 1.00 92.94 79 GLN A N 1
ATOM 645 C CA . GLN A 1 79 ? 4.511 5.430 -5.535 1.00 92.94 79 GLN A CA 1
ATOM 646 C C . GLN A 1 79 ? 3.268 4.576 -5.269 1.00 92.94 79 GLN A C 1
ATOM 648 O O . GLN A 1 79 ? 2.567 4.818 -4.289 1.00 92.94 79 GLN A O 1
ATOM 653 N N . GLU A 1 80 ? 3.033 3.542 -6.078 1.00 90.19 80 GLU A N 1
ATOM 654 C CA . GLU A 1 80 ? 1.907 2.629 -5.884 1.00 90.19 80 GLU A CA 1
ATOM 655 C C . GLU A 1 80 ? 1.983 1.895 -4.544 1.00 90.19 80 GLU A C 1
ATOM 657 O O . GLU A 1 80 ? 0.968 1.741 -3.864 1.00 90.19 80 GLU A O 1
ATOM 662 N N . GLY A 1 81 ? 3.177 1.434 -4.158 1.00 94.69 81 GLY A N 1
ATOM 663 C CA . GLY A 1 81 ? 3.387 0.752 -2.884 1.00 94.69 81 GLY A CA 1
ATOM 664 C C . GLY A 1 81 ? 3.085 1.655 -1.687 1.00 94.69 81 GLY A C 1
ATOM 665 O O . GLY A 1 81 ? 2.397 1.232 -0.756 1.00 94.69 81 GLY A O 1
ATOM 666 N N . LEU A 1 82 ? 3.550 2.908 -1.725 1.00 95.00 82 LEU A N 1
ATOM 667 C CA . LEU A 1 82 ? 3.276 3.906 -0.689 1.00 95.00 82 LEU A CA 1
ATOM 668 C C . LEU A 1 82 ? 1.794 4.270 -0.620 1.00 95.00 82 LEU A C 1
ATOM 670 O O . LEU A 1 82 ? 1.235 4.307 0.472 1.00 95.00 82 LEU A O 1
ATOM 674 N N . GLU A 1 83 ? 1.154 4.518 -1.760 1.00 94.62 83 GLU A N 1
ATOM 675 C CA . GLU A 1 83 ? -0.257 4.899 -1.807 1.00 94.62 83 GLU A CA 1
ATOM 676 C C . GLU A 1 83 ? -1.154 3.779 -1.269 1.00 94.62 83 GLU A C 1
ATOM 678 O O . GLU A 1 83 ? -1.950 4.012 -0.356 1.00 94.62 83 GLU A O 1
ATOM 683 N N . LYS A 1 84 ? -0.966 2.546 -1.761 1.00 92.25 84 LYS A N 1
ATOM 684 C CA . LYS A 1 84 ? -1.718 1.371 -1.296 1.00 92.25 84 LYS A CA 1
ATOM 685 C C . LYS A 1 84 ? -1.472 1.113 0.191 1.00 92.25 84 LYS A C 1
ATOM 687 O O . LYS A 1 84 ? -2.428 0.929 0.943 1.00 92.25 84 LYS A O 1
ATOM 692 N N . GLY A 1 85 ? -0.212 1.148 0.630 1.00 96.06 85 GLY A N 1
ATOM 693 C CA . GLY A 1 85 ? 0.151 0.926 2.029 1.00 96.06 85 GLY A CA 1
ATOM 694 C C . GLY A 1 85 ? -0.427 1.985 2.971 1.00 96.06 85 GLY A C 1
ATOM 695 O O . GLY A 1 85 ? -0.958 1.648 4.029 1.00 96.06 85 GLY A O 1
ATOM 696 N N . MET A 1 86 ? -0.386 3.261 2.578 1.00 96.25 86 MET A N 1
ATOM 697 C CA . MET A 1 86 ? -0.928 4.362 3.375 1.00 96.25 86 MET A CA 1
ATOM 698 C C . MET A 1 86 ? -2.455 4.303 3.465 1.00 96.25 86 MET A C 1
ATOM 700 O O . MET A 1 86 ? -2.996 4.456 4.558 1.00 96.25 86 MET A O 1
ATOM 704 N N . GLN A 1 87 ? -3.153 4.046 2.353 1.00 95.38 87 GLN A N 1
ATOM 705 C CA . GLN A 1 87 ? -4.613 3.908 2.356 1.00 95.38 87 GLN A CA 1
ATOM 706 C C . GLN A 1 87 ? -5.065 2.746 3.245 1.00 95.38 87 GLN A C 1
ATOM 708 O O . GLN A 1 87 ? -5.924 2.933 4.105 1.00 95.38 87 GLN A O 1
ATOM 713 N N . GLN A 1 88 ? -4.450 1.570 3.089 1.00 93.06 88 GLN A N 1
ATOM 714 C CA . GLN A 1 88 ? -4.783 0.397 3.899 1.00 93.06 88 GLN A CA 1
ATOM 715 C C . GLN A 1 88 ? -4.492 0.633 5.383 1.00 93.06 88 GLN A C 1
ATOM 717 O O . GLN A 1 88 ? -5.354 0.378 6.224 1.00 93.06 88 GLN A O 1
ATOM 722 N N . GLY A 1 89 ? -3.311 1.168 5.708 1.00 96.56 89 GLY A N 1
ATOM 723 C CA . GLY A 1 89 ? -2.929 1.457 7.089 1.00 96.56 89 GLY A CA 1
ATOM 724 C C . GLY A 1 89 ? -3.838 2.496 7.748 1.00 96.56 89 GLY A C 1
ATOM 725 O O . GLY A 1 89 ? -4.248 2.319 8.894 1.00 96.56 89 GLY A O 1
ATOM 726 N N . MET A 1 90 ? -4.208 3.555 7.022 1.00 96.94 90 MET A N 1
ATOM 727 C CA . MET A 1 90 ? -5.109 4.590 7.530 1.00 96.94 90 MET A CA 1
ATOM 728 C C . MET A 1 90 ? -6.524 4.052 7.752 1.00 96.94 90 MET A C 1
ATOM 730 O O . MET A 1 90 ? -7.119 4.333 8.790 1.00 96.94 90 MET A O 1
ATOM 734 N N . GLN A 1 91 ? -7.054 3.264 6.815 1.00 95.94 91 GLN A N 1
ATOM 735 C CA . GLN A 1 91 ? -8.389 2.682 6.938 1.00 95.94 91 GLN A CA 1
ATOM 736 C C . GLN A 1 91 ? -8.473 1.723 8.130 1.00 95.94 91 GLN A C 1
ATOM 738 O O . GLN A 1 91 ? -9.362 1.869 8.966 1.00 95.94 91 GLN A O 1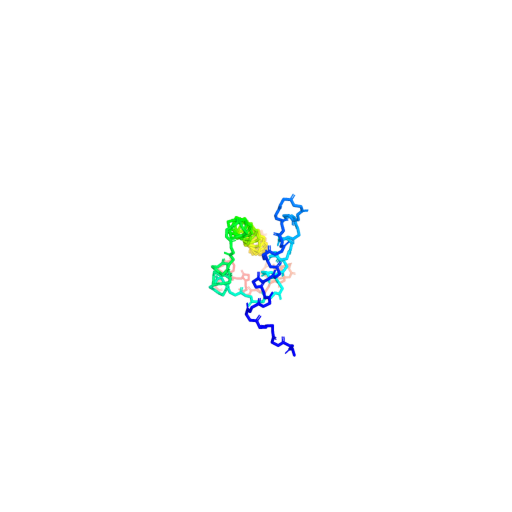
ATOM 743 N N . GLN A 1 92 ? -7.511 0.803 8.255 1.00 93.81 92 GLN A N 1
ATOM 744 C CA . GLN A 1 92 ? -7.451 -0.133 9.381 1.00 93.81 92 GLN A CA 1
ATOM 745 C C . GLN A 1 92 ? -7.268 0.593 10.716 1.00 93.81 92 GLN A C 1
ATOM 747 O O . GLN A 1 92 ? -7.950 0.284 11.692 1.00 93.81 92 GLN A O 1
ATOM 752 N N . GLY A 1 93 ? -6.374 1.585 10.764 1.00 96.88 93 GLY A N 1
ATOM 753 C CA . GLY A 1 93 ? -6.138 2.374 11.970 1.00 96.88 93 GLY A CA 1
ATOM 754 C C . GLY A 1 93 ? -7.375 3.154 12.417 1.00 96.88 93 GLY A C 1
ATOM 755 O O . GLY A 1 93 ? -7.686 3.177 13.608 1.00 96.88 93 GLY A O 1
ATOM 756 N N . LEU A 1 94 ? -8.106 3.758 11.474 1.00 97.44 94 LEU A N 1
ATOM 757 C CA . LEU A 1 94 ? -9.339 4.491 11.757 1.00 97.44 94 LEU A CA 1
ATOM 758 C C . LEU A 1 94 ? -10.441 3.558 12.274 1.00 97.44 94 LEU A C 1
ATOM 760 O O . LEU A 1 94 ? -11.082 3.877 13.270 1.00 97.44 94 LEU A O 1
ATOM 764 N N . GLU A 1 95 ? -10.650 2.416 11.619 1.00 96.81 95 GLU A N 1
ATOM 765 C CA . GLU A 1 95 ? -11.690 1.452 11.988 1.00 96.81 95 GLU A CA 1
ATOM 766 C C . GLU A 1 95 ? -11.447 0.872 13.386 1.00 96.81 95 GLU A C 1
ATOM 768 O O . GLU A 1 95 ? -12.327 0.940 14.247 1.00 96.81 95 GLU A O 1
ATOM 773 N N . ILE A 1 96 ? -10.226 0.394 13.652 1.00 95.69 96 ILE A N 1
ATOM 774 C CA . ILE A 1 96 ? -9.847 -0.140 14.966 1.00 95.69 96 ILE A CA 1
ATOM 775 C C . ILE A 1 96 ? -9.952 0.954 16.033 1.00 95.69 96 ILE A C 1
ATOM 777 O O . ILE A 1 96 ? -10.527 0.725 17.097 1.00 95.69 96 ILE A O 1
ATOM 781 N N . GLY A 1 97 ? -9.430 2.152 15.754 1.00 97.06 97 GLY A N 1
ATOM 782 C CA . GLY A 1 97 ? -9.458 3.265 16.700 1.00 97.06 97 GLY A CA 1
ATOM 783 C C . GLY A 1 97 ? -10.878 3.728 17.033 1.00 97.06 97 GLY A C 1
ATOM 784 O O . GLY A 1 97 ? -11.188 3.982 18.198 1.00 97.06 97 GLY A O 1
ATOM 785 N N . MET A 1 98 ? -11.762 3.797 16.035 1.00 97.56 98 MET A N 1
ATOM 786 C CA . MET A 1 98 ? -13.164 4.166 16.225 1.00 97.56 98 MET A CA 1
ATOM 787 C C . MET A 1 98 ? -13.912 3.109 17.039 1.00 97.56 98 MET A C 1
ATOM 789 O O . MET A 1 98 ? -14.601 3.464 17.995 1.00 97.56 98 MET A O 1
ATOM 793 N N . GLN A 1 99 ? -13.738 1.825 16.716 1.00 96.31 99 GLN A N 1
ATOM 794 C CA . GLN A 1 99 ? -14.386 0.733 17.441 1.00 96.31 99 GLN A CA 1
ATOM 795 C C . GLN A 1 99 ? -13.937 0.690 18.908 1.00 96.31 99 GLN A C 1
ATOM 797 O O . GLN A 1 99 ? -14.777 0.677 19.808 1.00 96.31 99 GLN A O 1
ATOM 802 N N . GLN A 1 100 ? -12.627 0.778 19.165 1.00 95.38 100 GLN A N 1
ATOM 803 C CA . GLN A 1 100 ? -12.085 0.840 20.528 1.00 95.38 100 GLN A CA 1
ATOM 804 C C . GLN A 1 100 ? -12.591 2.067 21.296 1.00 95.38 100 GLN A C 1
ATOM 806 O O . GLN A 1 100 ? -12.892 1.977 22.487 1.00 95.38 100 GLN A O 1
ATOM 811 N N . GLY A 1 101 ? -12.702 3.218 20.628 1.00 96.38 101 GLY A N 1
ATOM 812 C CA . GLY A 1 101 ? -13.243 4.438 21.223 1.00 96.38 101 GLY A CA 1
ATOM 813 C C . GLY A 1 101 ? -14.710 4.293 21.632 1.00 96.38 101 GLY A C 1
ATOM 814 O O . GLY A 1 101 ? -15.073 4.675 22.745 1.00 96.38 101 GLY A O 1
ATOM 815 N N . ILE A 1 102 ? -15.538 3.707 20.764 1.00 94.75 102 ILE A N 1
ATOM 816 C CA . ILE A 1 102 ? -16.960 3.449 21.035 1.00 94.75 102 ILE A CA 1
ATOM 817 C C . ILE A 1 102 ? -17.117 2.458 22.191 1.00 94.75 102 ILE A C 1
ATOM 819 O O . ILE A 1 102 ? -17.867 2.734 23.125 1.00 94.75 102 ILE A O 1
ATOM 823 N N . GLU A 1 103 ? -16.384 1.344 22.171 1.00 93.31 103 GLU A N 1
ATOM 824 C CA . GLU A 1 103 ? -16.434 0.330 23.232 1.00 93.31 103 GLU A CA 1
ATOM 825 C C . GLU A 1 103 ? -16.009 0.903 24.585 1.00 93.31 103 GLU A C 1
ATOM 827 O O . GLU A 1 103 ? -16.689 0.702 25.593 1.00 93.31 103 GLU A O 1
ATOM 832 N N . LYS A 1 104 ? -14.922 1.684 24.612 1.00 95.00 104 LYS A N 1
ATOM 833 C CA . LYS A 1 104 ? -14.462 2.345 25.836 1.00 95.00 104 LYS A CA 1
ATOM 834 C C . LYS A 1 104 ? -15.495 3.343 26.361 1.00 95.00 104 LYS A C 1
ATOM 836 O O . LYS A 1 104 ? -15.761 3.364 27.560 1.00 95.00 104 LYS A O 1
ATOM 841 N N . ALA A 1 105 ? -16.103 4.139 25.482 1.00 94.25 105 ALA A N 1
ATOM 842 C CA . ALA A 1 105 ? -17.149 5.080 25.873 1.00 94.25 105 ALA A CA 1
ATOM 843 C C . ALA A 1 105 ? -18.382 4.357 26.440 1.00 94.25 105 ALA A C 1
ATOM 845 O O . ALA A 1 105 ? -18.913 4.771 27.470 1.00 94.25 105 ALA A O 1
ATOM 846 N N . GLN A 1 106 ? -18.809 3.252 25.818 1.00 92.81 106 GLN A N 1
ATOM 847 C CA . GLN A 1 106 ? -19.902 2.421 26.330 1.00 92.81 106 GLN A CA 1
ATOM 848 C C . GLN A 1 106 ? -19.576 1.853 27.714 1.00 92.81 106 GLN A C 1
ATOM 850 O O . GLN A 1 106 ? -20.401 1.961 28.622 1.00 92.81 106 GLN A O 1
ATOM 855 N N . PHE A 1 107 ? -18.368 1.315 27.899 1.00 94.56 107 PHE A N 1
ATOM 856 C CA . PHE A 1 107 ? -17.905 0.805 29.188 1.00 94.56 107 PHE A CA 1
ATOM 857 C C . PHE A 1 107 ? -17.953 1.889 30.274 1.00 94.56 107 PHE A C 1
ATOM 859 O O . PHE A 1 107 ? -18.546 1.685 31.332 1.00 94.56 107 PHE A O 1
ATOM 866 N N . GLU A 1 108 ? -17.390 3.070 30.001 1.00 95.50 108 GLU A N 1
ATOM 867 C CA . GLU A 1 108 ? -17.381 4.186 30.953 1.00 95.50 108 GLU A CA 1
ATOM 868 C C . GLU A 1 108 ? -18.792 4.655 31.329 1.00 95.50 108 GLU A C 1
ATOM 870 O O . GLU A 1 108 ? -19.040 4.981 32.490 1.00 95.50 108 GLU A O 1
ATOM 875 N N . ILE A 1 109 ? -19.721 4.690 30.368 1.00 95.12 109 ILE A N 1
ATOM 876 C CA . ILE A 1 109 ? -21.120 5.058 30.620 1.00 95.12 109 ILE A CA 1
ATOM 877 C C . ILE A 1 109 ? -21.791 4.024 31.529 1.00 95.12 109 ILE A C 1
ATOM 879 O O . ILE A 1 109 ? -22.432 4.407 32.506 1.00 95.12 109 ILE A O 1
ATOM 883 N N . ILE A 1 110 ? -21.626 2.730 31.243 1.00 96.62 110 ILE A N 1
ATOM 884 C CA . ILE A 1 110 ? -22.225 1.638 32.027 1.00 96.62 110 ILE A CA 1
ATOM 885 C C . ILE A 1 110 ? -21.736 1.675 33.473 1.00 96.62 110 ILE A C 1
ATOM 887 O O . ILE A 1 110 ? -22.556 1.646 34.391 1.00 96.62 110 ILE A O 1
ATOM 891 N N . VAL A 1 111 ? -20.419 1.794 33.675 1.00 95.31 111 VAL A N 1
ATOM 892 C CA . VAL A 1 111 ? -19.816 1.872 35.012 1.00 95.31 111 VAL A CA 1
ATOM 893 C C . VAL A 1 111 ? -20.357 3.079 35.772 1.00 95.31 111 VAL A C 1
ATOM 895 O O . VAL A 1 111 ? -20.873 2.918 36.874 1.00 95.31 111 VAL A O 1
ATOM 898 N N . LYS A 1 112 ? -20.342 4.273 35.164 1.00 96.38 112 LYS A N 1
ATOM 899 C CA . LYS A 1 112 ? -20.845 5.492 35.816 1.00 96.38 112 LYS A CA 1
ATOM 900 C C . LYS A 1 112 ? -22.324 5.392 36.173 1.00 96.38 112 LYS A C 1
ATOM 902 O O . LYS A 1 112 ? -22.711 5.820 37.256 1.00 96.38 112 LYS A O 1
ATOM 907 N N . LEU A 1 113 ? -23.166 4.853 35.291 1.00 96.19 113 LEU A N 1
ATOM 908 C CA . LEU A 1 113 ? -24.591 4.683 35.583 1.00 96.19 113 LEU A CA 1
ATOM 909 C C . LEU A 1 113 ? -24.797 3.736 36.770 1.00 96.19 113 LEU A C 1
ATOM 911 O O . LEU A 1 113 ? -25.545 4.067 37.691 1.00 96.19 113 LEU A O 1
ATOM 915 N N . PHE A 1 114 ? -24.102 2.599 36.775 1.00 95.69 114 PHE A N 1
ATOM 916 C CA . PHE A 1 114 ? -24.199 1.614 37.848 1.00 95.69 114 PHE A CA 1
ATOM 917 C C . PHE A 1 114 ? -23.705 2.166 39.193 1.00 95.69 114 PHE A C 1
ATOM 919 O O . PHE A 1 114 ? -24.390 2.024 40.204 1.00 95.69 114 PHE A O 1
ATOM 926 N N . GLU A 1 115 ? -22.569 2.871 39.206 1.00 95.25 115 GLU A N 1
ATOM 927 C CA . GLU A 1 115 ? -22.027 3.536 40.402 1.00 95.25 115 GLU A CA 1
ATOM 928 C C . GLU A 1 115 ? -22.981 4.594 40.981 1.00 95.25 115 GLU A C 1
ATOM 930 O O . GLU A 1 115 ? -22.998 4.820 42.189 1.00 95.25 115 GLU A O 1
ATOM 935 N N . ASN A 1 116 ? -23.817 5.211 40.139 1.00 96.38 116 ASN A N 1
ATOM 936 C CA . ASN A 1 116 ? -24.858 6.153 40.559 1.00 96.38 116 ASN A CA 1
ATOM 937 C C . ASN A 1 116 ? -26.182 5.467 40.956 1.00 96.38 116 ASN A C 1
ATOM 939 O O . ASN A 1 116 ? -27.194 6.141 41.149 1.00 96.38 116 ASN A O 1
ATOM 943 N N . GLY A 1 117 ? -26.193 4.139 41.098 1.00 94.94 117 GLY A N 1
ATOM 944 C CA . GLY A 1 117 ? -27.343 3.372 41.580 1.00 94.94 117 GLY A CA 1
ATOM 945 C C . GLY A 1 117 ? -28.393 3.052 40.514 1.00 94.94 117 GLY A C 1
ATOM 946 O O . GLY A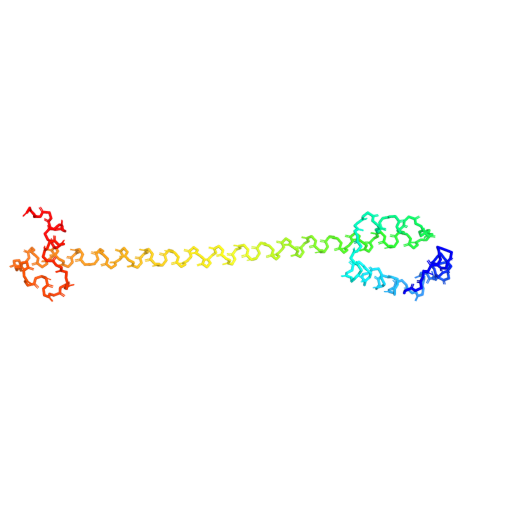 1 117 ? -29.506 2.656 40.865 1.00 94.94 117 GLY A O 1
ATOM 947 N N . ALA A 1 118 ? -28.074 3.209 39.225 1.00 96.44 118 ALA A N 1
ATOM 948 C CA . ALA A 1 118 ? -28.961 2.766 38.154 1.00 96.44 118 ALA A CA 1
ATOM 949 C C . ALA A 1 118 ? -29.132 1.237 38.169 1.00 96.44 118 ALA A C 1
ATOM 951 O O . ALA A 1 118 ? -28.167 0.490 38.342 1.00 96.44 118 ALA A O 1
ATOM 952 N N . SER A 1 119 ? -30.359 0.758 37.941 1.00 96.81 119 SER A N 1
ATOM 953 C CA . SER A 1 119 ? -30.624 -0.676 37.791 1.00 96.81 119 SER A CA 1
ATOM 954 C C . SER A 1 119 ? -30.077 -1.208 36.461 1.00 96.81 119 SER A C 1
ATOM 956 O O . SER A 1 119 ? -29.965 -0.472 35.480 1.00 96.81 119 SER A O 1
ATOM 958 N N . ILE A 1 120 ? -29.775 -2.509 36.406 1.00 95.25 120 ILE A N 1
ATOM 959 C CA . ILE A 1 120 ? -29.283 -3.170 35.184 1.00 95.25 120 ILE A CA 1
ATOM 960 C C . ILE A 1 120 ? -30.299 -3.042 34.036 1.00 95.25 120 ILE A C 1
ATOM 962 O O . ILE A 1 120 ? -29.902 -2.731 32.916 1.00 95.25 120 ILE A O 1
ATOM 966 N N . ASP A 1 121 ? -31.593 -3.201 34.327 1.00 97.12 121 ASP A N 1
ATOM 967 C CA . ASP A 1 121 ? -32.689 -3.007 33.366 1.00 97.12 121 ASP A CA 1
ATOM 968 C C . ASP A 1 121 ? -32.699 -1.575 32.793 1.00 97.12 121 ASP A C 1
ATOM 970 O O . ASP A 1 121 ? -32.740 -1.376 31.577 1.00 97.12 121 ASP A O 1
ATOM 974 N N . PHE A 1 122 ? -32.523 -0.559 33.648 1.00 96.50 122 PHE A N 1
ATOM 975 C CA . PHE A 1 122 ? -32.431 0.828 33.192 1.00 96.50 122 PHE A CA 1
ATOM 976 C C . PHE A 1 122 ? -31.194 1.056 32.313 1.00 96.50 122 PHE A C 1
ATOM 978 O O . PHE A 1 122 ? -31.305 1.642 31.238 1.00 96.50 122 PHE A O 1
ATOM 985 N N . ILE A 1 123 ? -30.024 0.547 32.712 1.00 96.12 123 ILE A N 1
ATOM 986 C CA . ILE A 1 123 ? -28.796 0.635 31.904 1.00 96.12 123 ILE A CA 1
ATOM 987 C C . ILE A 1 123 ? -28.986 -0.061 30.548 1.00 96.12 123 ILE A C 1
ATOM 989 O O . ILE A 1 123 ? -28.550 0.471 29.525 1.00 96.12 123 ILE A O 1
ATOM 993 N N . SER A 1 124 ? -29.672 -1.206 30.518 1.00 96.25 124 SER A N 1
ATOM 994 C CA . SER A 1 124 ? -30.018 -1.928 29.288 1.00 96.25 124 SER A CA 1
ATOM 995 C C . SER A 1 124 ? -30.888 -1.077 28.366 1.00 96.25 124 SER A C 1
ATOM 997 O O . SER A 1 124 ? -30.572 -0.944 27.184 1.00 96.25 124 SER A O 1
ATOM 999 N N . SER A 1 125 ? -31.896 -0.390 28.909 1.00 95.88 125 SER A N 1
ATOM 1000 C CA . SER A 1 125 ? -32.758 0.509 28.131 1.00 95.88 125 SER A CA 1
ATOM 1001 C C . SER A 1 125 ? -32.019 1.715 27.528 1.00 95.88 125 SER A C 1
ATOM 1003 O O . SER A 1 125 ? -32.336 2.131 26.415 1.00 95.88 125 SER A O 1
ATOM 1005 N N . ILE A 1 126 ? -31.012 2.259 28.226 1.00 93.75 126 ILE A N 1
ATOM 1006 C CA . ILE A 1 126 ? -30.236 3.426 27.772 1.00 93.75 126 ILE A CA 1
ATOM 1007 C C . ILE A 1 126 ? -29.167 3.030 26.752 1.00 93.75 126 ILE A C 1
ATOM 1009 O O . ILE A 1 126 ? -28.965 3.718 25.754 1.00 93.75 126 ILE A O 1
ATOM 1013 N N . THR A 1 127 ? -28.453 1.939 27.017 1.00 92.50 127 THR A N 1
ATOM 1014 C CA . THR A 1 127 ? -27.304 1.518 26.202 1.00 92.50 127 THR A CA 1
ATOM 1015 C C . THR A 1 127 ? -27.696 0.617 25.035 1.00 92.50 127 THR A C 1
ATOM 1017 O O . THR A 1 127 ? -26.903 0.439 24.113 1.00 92.50 127 THR A O 1
ATOM 1020 N N . GLY A 1 128 ? -28.898 0.034 25.072 1.00 94.06 128 GLY A N 1
ATOM 1021 C CA . GLY A 1 128 ? -29.363 -0.967 24.112 1.00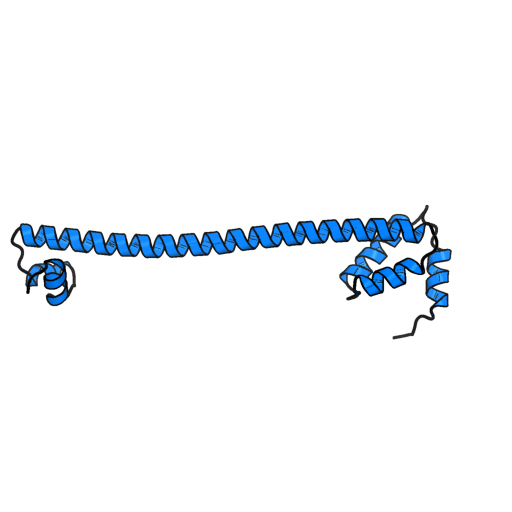 94.06 128 GLY A CA 1
ATOM 1022 C C . GLY A 1 128 ? -28.641 -2.314 24.221 1.00 94.06 128 GLY A C 1
ATOM 1023 O O . GLY A 1 128 ? -28.841 -3.184 23.374 1.00 94.06 128 GLY A O 1
ATOM 1024 N N . LEU A 1 129 ? -27.790 -2.501 25.235 1.00 93.69 129 LEU A N 1
ATOM 1025 C CA . LEU A 1 129 ? -27.059 -3.744 25.455 1.00 93.69 129 LEU A CA 1
ATOM 1026 C C . LEU A 1 129 ? -27.896 -4.734 26.269 1.00 93.69 129 LEU A C 1
ATOM 1028 O O . LEU A 1 129 ? -28.599 -4.325 27.196 1.00 93.69 129 LEU A O 1
ATOM 1032 N N . PRO A 1 130 ? -27.790 -6.044 25.989 1.00 95.56 130 PRO A N 1
ATOM 1033 C CA . PRO A 1 130 ? -28.449 -7.053 26.802 1.00 95.56 130 PRO A CA 1
ATOM 1034 C C . PRO A 1 130 ? -27.866 -7.057 28.217 1.00 95.56 130 PRO A C 1
ATOM 1036 O O . PRO A 1 130 ? -26.661 -6.871 28.408 1.00 95.56 130 PRO A O 1
ATOM 1039 N N . GLU A 1 131 ? -28.705 -7.342 29.212 1.00 94.94 131 GLU A N 1
ATOM 1040 C CA . GLU A 1 131 ? -28.277 -7.386 30.615 1.00 94.94 131 GLU A CA 1
ATOM 1041 C C . GLU A 1 131 ? -27.089 -8.324 30.853 1.00 94.94 131 GLU A C 1
ATOM 1043 O O . GLU A 1 131 ? -26.247 -8.042 31.698 1.00 94.94 131 GLU A O 1
ATOM 1048 N N . SER A 1 132 ? -26.990 -9.425 30.100 1.00 94.81 132 SER A N 1
ATOM 1049 C CA . SER A 1 132 ? -25.854 -10.351 30.170 1.00 94.81 132 SER A CA 1
ATOM 1050 C C . SER A 1 132 ? -24.529 -9.665 29.839 1.00 94.81 132 SER A C 1
ATOM 1052 O O . SER A 1 132 ? -23.545 -9.872 30.544 1.00 94.81 132 SER A O 1
ATOM 1054 N N . LYS A 1 133 ? -24.508 -8.801 28.817 1.00 94.00 133 LYS A N 1
ATOM 1055 C CA . LYS A 1 133 ? -23.310 -8.051 28.428 1.00 94.00 133 LYS A CA 1
ATOM 1056 C C . LYS A 1 133 ? -22.975 -6.962 29.441 1.00 94.00 133 LYS A C 1
ATOM 1058 O O . LYS A 1 133 ? -21.807 -6.726 29.724 1.00 94.00 133 LYS A O 1
ATOM 1063 N N . ILE A 1 134 ? -23.992 -6.329 30.021 1.00 95.19 134 ILE A N 1
ATOM 1064 C CA . ILE A 1 134 ? -23.816 -5.341 31.093 1.00 95.19 134 ILE A CA 1
ATOM 1065 C C . ILE A 1 134 ? -23.233 -6.005 32.346 1.00 95.19 134 ILE A C 1
ATOM 1067 O O . ILE A 1 134 ? -22.290 -5.481 32.929 1.00 95.19 134 ILE A O 1
ATOM 1071 N N . LYS A 1 135 ? -23.742 -7.180 32.733 1.00 94.44 135 LYS A N 1
ATOM 1072 C CA . LYS A 1 135 ? -23.203 -7.971 33.849 1.00 94.44 135 LYS A CA 1
ATOM 1073 C C . LYS A 1 135 ? -21.762 -8.404 33.594 1.00 94.44 135 LYS A C 1
ATOM 1075 O O . LYS A 1 135 ? -20.943 -8.257 34.490 1.00 94.44 135 LYS A O 1
ATOM 1080 N N . GLU A 1 136 ? -21.437 -8.843 32.376 1.00 93.94 136 GLU A N 1
ATOM 1081 C CA . GLU A 1 136 ? -20.059 -9.155 31.965 1.00 93.94 136 GLU A CA 1
ATOM 1082 C C . GLU A 1 136 ? -19.137 -7.935 32.131 1.00 93.94 136 GLU A C 1
ATOM 1084 O O . GLU A 1 136 ? -18.095 -8.034 32.771 1.00 93.94 136 GLU A O 1
ATOM 1089 N N . ILE A 1 137 ? -19.553 -6.767 31.629 1.00 93.19 137 ILE A N 1
ATOM 1090 C CA . ILE A 1 137 ? -18.816 -5.498 31.751 1.00 93.19 137 ILE A CA 1
ATOM 1091 C C . ILE A 1 137 ? -18.588 -5.108 33.219 1.00 93.19 137 ILE A C 1
ATOM 1093 O O . ILE A 1 137 ? -17.507 -4.646 33.581 1.00 93.19 137 ILE A O 1
ATOM 1097 N N . LEU A 1 138 ? -19.596 -5.313 34.068 1.00 93.06 138 LEU A N 1
ATOM 1098 C CA . LEU A 1 138 ? -19.545 -5.013 35.499 1.00 93.06 138 LEU A CA 1
ATOM 1099 C C . LEU A 1 138 ? -18.922 -6.145 36.340 1.00 93.06 138 LEU A C 1
ATOM 1101 O O . LEU A 1 138 ? -18.836 -6.008 37.559 1.00 93.06 138 LEU A O 1
ATOM 1105 N N . ASN A 1 139 ? -18.483 -7.249 35.721 1.00 91.06 139 ASN A N 1
ATOM 1106 C CA . ASN A 1 139 ? -18.014 -8.469 36.391 1.00 91.06 139 ASN A CA 1
ATOM 1107 C C . ASN A 1 139 ? -18.995 -9.014 37.452 1.00 91.06 139 ASN A C 1
ATOM 1109 O O . ASN A 1 139 ? -18.587 -9.519 38.500 1.00 91.06 139 ASN A O 1
ATOM 1113 N N . LEU A 1 140 ? -20.296 -8.903 37.190 1.00 82.00 140 LEU A N 1
ATOM 1114 C CA . LEU A 1 140 ? -21.358 -9.462 38.023 1.00 82.00 140 LEU A CA 1
ATOM 1115 C C . LEU A 1 140 ? -21.651 -10.896 37.559 1.00 82.00 140 LEU A C 1
ATOM 1117 O O . LEU A 1 140 ? -21.827 -11.128 36.362 1.00 82.00 140 LEU A O 1
ATOM 1121 N N . GLN A 1 141 ? -21.669 -11.845 38.501 1.00 66.19 141 GLN A N 1
ATOM 1122 C CA . GLN A 1 141 ? -21.960 -13.262 38.233 1.00 66.19 141 GLN A CA 1
ATOM 1123 C C . GLN A 1 141 ? -23.421 -13.503 37.837 1.00 66.19 141 GLN A C 1
ATOM 1125 O O . GLN A 1 141 ? -24.316 -12.807 38.373 1.00 66.19 141 GLN A O 1
#

Sequence (141 aa):
MKQIEEGEFRRVFEEFRTDKYGNYLGSIIVYSLQNLNISSEEMNTFIDEFPEPIKSETMTIAEQLYRKGVKEGKEQGVQEGLEKGMQQGMQQGLEIGMQQGIEKAQFEIIVKLFENGASIDFISSITGLPESKIKEILNLQ